Protein AF-Q9BX76-F1 (afdb_monomer)

Sec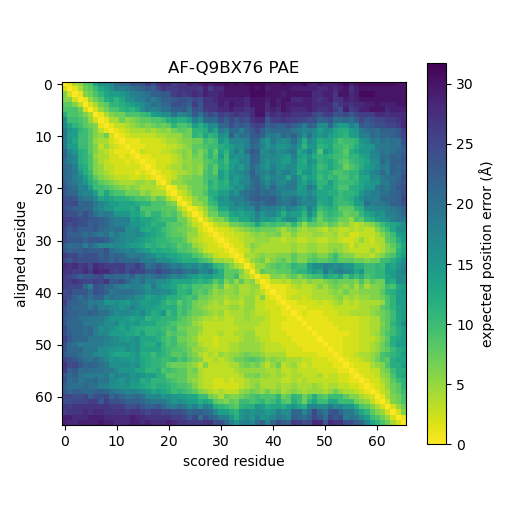ondary structure (DSSP, 8-state):
------SSHHHHHHHHHHHHHHHH--PPPEEE---SSTHHHHHHHHHHHHHHTT--EEE-------

Solvent-accessible surface area (backbone atoms only — not comparable to full-atom values): 4220 Å² total; per-residue (Å²): 142,80,82,83,83,65,79,59,59,64,52,53,52,50,52,50,46,65,66,44,47,74,77,67,56,78,36,62,77,42,81,44,75,72,62,84,69,75,62,44,66,66,45,49,60,56,52,52,56,41,41,76,64,52,25,46,73,47,70,55,75,77,83,81,78,124

Mean predicted aligned error: 12.75 Å

Foldseek 3Di:
DDDPPPPVVVVVVVVVCVVCVLVPPQAEEAEAEDDDDDVVVVCVVVVVVSVVSNYHYHYDDDPPPD

Radius of gyration: 22.21 Å; Cα contacts (8 Å, |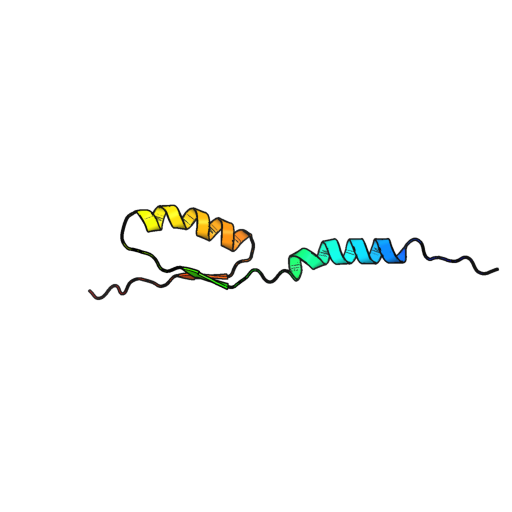Δi|>4): 39; chains: 1; bounding box: 61×18×61 Å

pLDDT: mean 74.21, std 12.84, range [40.03, 88.06]

InterPro domains:
  IPR002213 UDP-glucuronosyl/UDP-glucosyltransferase [PF00201] (28-65)

Nearest PDB structures (foldseek):
  5xra-assembly1_A  TM=4.670E-01  e=5.353E+00  Homo sapiens
  3hgu-assembly1_B  TM=3.481E-01  e=4.668E+00  Pantoea agglomerans
  5b3j-assembly2_B  TM=3.377E-01  e=8.074E+00  Xenopus laevis
  5b3j-assembly1_A  TM=3.336E-01  e=9.259E+00  Xenopus laevis

Sequence (66 aa):
MAVESQGGRPLVLGLLLCVLGPVVSHAGKILLIPVDGSHWLSMLGAIQQLQQRGHEIVVLAPDASL

Organism: Homo sapiens (NCBI:txid9606)

Structure (mmCIF, N/CA/C/O backbone):
data_AF-Q9BX76-F1
#
_entry.id   AF-Q9BX76-F1
#
loop_
_atom_site.group_PDB
_atom_site.id
_atom_site.type_symbol
_atom_site.label_atom_id
_atom_site.label_alt_id
_atom_site.label_comp_id
_atom_site.label_asym_id
_atom_site.label_entity_id
_atom_site.label_seq_id
_atom_site.pdbx_PDB_ins_code
_atom_site.Cartn_x
_atom_site.Cartn_y
_atom_site.Cartn_z
_atom_site.occupancy
_atom_site.B_iso_or_equiv
_atom_site.auth_seq_id
_atom_site.auth_comp_id
_atom_site.auth_asym_id
_atom_site.auth_atom_id
_atom_site.pdbx_PDB_model_num
ATOM 1 N N . MET A 1 1 ? -41.568 8.792 35.428 1.00 40.03 1 MET A N 1
ATOM 2 C CA . MET A 1 1 ? -40.710 7.606 35.225 1.00 40.03 1 MET A CA 1
ATOM 3 C C . MET A 1 1 ? -40.335 7.536 33.752 1.00 40.03 1 MET A C 1
ATOM 5 O O . MET A 1 1 ? -41.145 7.082 32.963 1.00 40.03 1 MET A O 1
ATOM 9 N N . ALA A 1 2 ? -39.164 8.034 33.367 1.00 41.62 2 ALA A N 1
ATOM 10 C CA . ALA A 1 2 ? -38.539 7.710 32.085 1.00 41.62 2 ALA A CA 1
ATOM 11 C C . A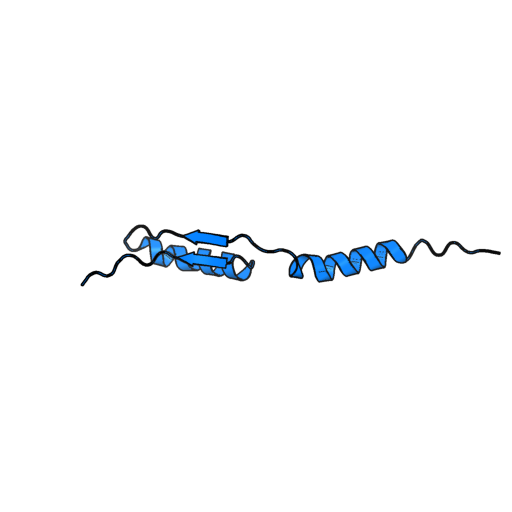LA A 1 2 ? -37.047 7.996 32.258 1.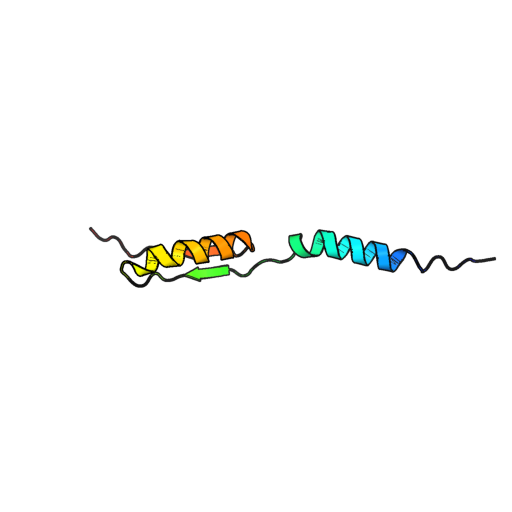00 41.62 2 ALA A C 1
ATOM 13 O O . ALA A 1 2 ? -36.633 9.148 32.329 1.00 41.62 2 ALA A O 1
ATOM 14 N N . VAL A 1 3 ? -36.280 6.934 32.488 1.00 49.75 3 VAL A N 1
ATOM 15 C CA . VAL A 1 3 ? -34.833 7.004 32.663 1.00 49.75 3 VAL A CA 1
ATOM 16 C C . VAL A 1 3 ? -34.220 7.165 31.275 1.00 49.75 3 VAL A C 1
ATOM 18 O O . VAL A 1 3 ? -34.416 6.331 30.390 1.00 49.75 3 VAL A O 1
ATOM 21 N N . GLU A 1 4 ? -33.539 8.280 31.050 1.00 52.81 4 GLU A N 1
ATOM 22 C CA . GLU A 1 4 ? -32.816 8.526 29.810 1.00 52.81 4 GLU A CA 1
ATOM 23 C C . GLU A 1 4 ? -31.587 7.613 29.747 1.00 52.81 4 GLU A C 1
ATOM 25 O O . GLU A 1 4 ? -30.528 7.900 30.299 1.00 52.81 4 GLU A O 1
ATOM 30 N N . SER A 1 5 ? -31.724 6.477 29.064 1.00 58.09 5 SER A N 1
ATOM 31 C CA . SER A 1 5 ? -30.600 5.611 28.701 1.00 58.09 5 SER A CA 1
ATOM 32 C C . SER A 1 5 ? -29.879 6.186 27.469 1.00 58.09 5 SER A C 1
ATOM 34 O O . SER A 1 5 ? -29.973 5.655 26.362 1.00 58.09 5 SER A O 1
ATOM 36 N N . GLN A 1 6 ? -29.204 7.331 27.629 1.00 58.59 6 GLN A N 1
ATOM 37 C CA . GLN A 1 6 ? -28.409 7.970 26.562 1.00 58.59 6 GLN A CA 1
ATOM 38 C C . GLN A 1 6 ? -26.891 7.717 26.677 1.00 58.59 6 GLN A C 1
ATOM 40 O O . GLN A 1 6 ? -26.159 7.977 25.727 1.00 58.59 6 GLN A O 1
ATOM 45 N N . GLY A 1 7 ? -26.400 7.139 27.780 1.00 59.72 7 GLY A N 1
ATOM 46 C CA . GLY A 1 7 ? -24.954 6.983 28.024 1.00 59.72 7 GLY A CA 1
ATOM 47 C C . GLY A 1 7 ? -24.249 5.861 27.243 1.00 59.72 7 GLY A C 1
ATOM 48 O O . GLY A 1 7 ? -23.053 5.955 26.988 1.00 59.72 7 GLY A O 1
ATOM 49 N N . GLY A 1 8 ? -24.963 4.803 26.836 1.00 65.94 8 GLY A N 1
ATOM 50 C CA . GLY A 1 8 ? -24.347 3.619 26.204 1.00 65.94 8 GLY A CA 1
ATOM 51 C C . GLY A 1 8 ? -24.276 3.656 24.673 1.00 65.94 8 GLY A C 1
ATOM 52 O O . GLY A 1 8 ? -23.382 3.067 24.070 1.00 65.94 8 GLY A O 1
ATOM 53 N N . ARG A 1 9 ? -25.196 4.377 24.025 1.00 71.75 9 ARG A N 1
ATOM 54 C CA . ARG A 1 9 ? -25.307 4.458 22.558 1.00 71.75 9 ARG A CA 1
ATOM 55 C C . ARG A 1 9 ? -24.078 5.077 21.869 1.00 71.75 9 ARG A C 1
A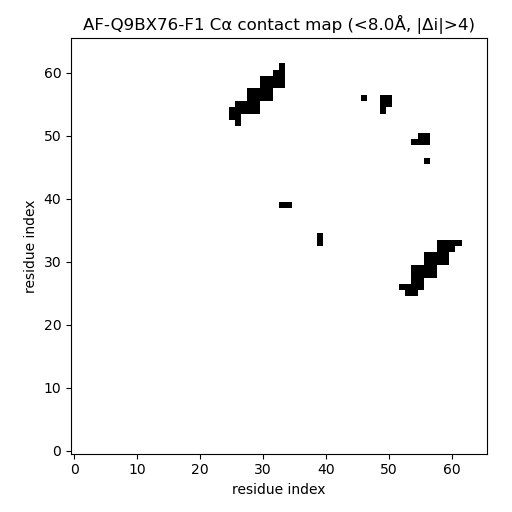TOM 57 O O . ARG A 1 9 ? -23.645 4.498 20.873 1.00 71.75 9 ARG A O 1
ATOM 64 N N . PRO A 1 10 ? -23.480 6.184 22.362 1.00 75.88 10 PRO A N 1
ATOM 65 C CA . PRO A 1 10 ? -22.292 6.751 21.722 1.00 75.88 10 PRO A CA 1
ATOM 66 C C . PRO A 1 10 ? -21.050 5.870 21.911 1.00 75.88 10 PRO A C 1
ATOM 68 O O . PRO A 1 10 ? -20.213 5.810 21.017 1.00 75.88 10 PRO A O 1
ATOM 71 N N . LEU A 1 11 ? -20.951 5.134 23.025 1.00 84.31 11 LEU A N 1
ATOM 72 C CA . LEU A 1 11 ? -19.841 4.211 23.283 1.00 84.31 11 LEU A CA 1
ATOM 73 C C . LEU A 1 11 ? -19.890 2.991 22.361 1.00 84.31 11 LEU A C 1
ATOM 75 O O . LEU A 1 11 ? -18.865 2.594 21.816 1.00 84.31 11 LEU A O 1
ATOM 79 N N . VAL A 1 12 ? -21.083 2.431 22.138 1.00 85.88 12 VAL A N 1
ATOM 80 C CA . VAL A 1 12 ? -21.280 1.321 21.194 1.00 85.88 12 VAL A CA 1
ATOM 81 C C . VAL A 1 12 ? -20.988 1.764 19.760 1.00 85.88 12 VAL A C 1
ATOM 83 O O . VAL A 1 12 ? -20.298 1.048 19.042 1.00 85.88 12 VAL A O 1
ATOM 86 N N . LEU A 1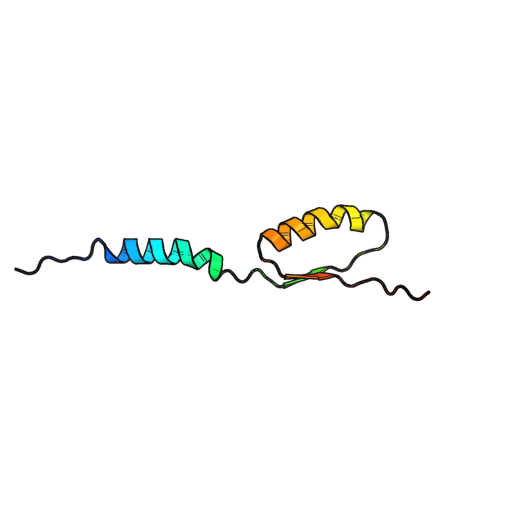 13 ? -21.446 2.953 19.354 1.00 84.69 13 LEU A N 1
ATOM 87 C CA . LEU A 1 13 ? -21.109 3.536 18.049 1.00 84.69 13 LEU A CA 1
ATOM 88 C C . LEU A 1 13 ? -19.602 3.778 17.900 1.00 84.69 13 LEU A C 1
ATOM 90 O O . LEU A 1 13 ? -19.035 3.424 16.872 1.00 84.69 13 LEU A O 1
ATOM 94 N N . GLY A 1 14 ? -18.944 4.324 18.926 1.00 85.81 14 GLY A N 1
ATOM 95 C CA . GLY A 1 14 ? -17.496 4.533 18.930 1.00 85.81 14 GLY A CA 1
ATOM 96 C C . GLY A 1 14 ? -16.714 3.224 18.819 1.00 85.81 14 GLY A C 1
ATOM 97 O O . GLY A 1 14 ? -15.809 3.120 17.998 1.00 85.81 14 GLY A O 1
ATOM 98 N N . LEU A 1 15 ? -17.101 2.195 19.578 1.00 85.12 15 LEU A N 1
ATOM 99 C CA . LEU A 1 15 ? -16.482 0.869 19.510 1.00 85.12 15 LEU A CA 1
ATOM 100 C C . LEU A 1 15 ? -16.692 0.217 18.136 1.00 85.12 15 LEU A C 1
ATOM 102 O O . LEU A 1 15 ? -15.752 -0.328 17.562 1.00 85.12 15 LEU A O 1
ATOM 106 N N . LEU A 1 16 ? -17.907 0.314 17.590 1.00 83.69 16 LEU A N 1
ATOM 107 C CA . LEU A 1 16 ? -18.246 -0.196 16.265 1.00 83.69 16 LEU A CA 1
ATOM 108 C C . LEU A 1 16 ? -17.399 0.492 15.183 1.00 83.69 16 LEU A C 1
ATOM 110 O O . LEU A 1 16 ? -16.803 -0.184 14.351 1.00 83.69 16 LEU A O 1
ATOM 114 N N . LEU A 1 17 ? -17.268 1.819 15.234 1.00 81.50 17 LEU A N 1
ATOM 115 C CA . LEU A 1 17 ? -16.418 2.583 14.317 1.00 81.50 17 LEU A CA 1
ATOM 116 C C . LEU A 1 17 ? -14.926 2.266 14.486 1.00 81.50 17 LEU A C 1
ATOM 118 O O . LEU A 1 17 ? -14.218 2.226 13.490 1.00 81.50 17 LEU A O 1
ATOM 122 N N . CYS A 1 18 ? -14.438 1.988 15.696 1.00 80.69 18 CYS A N 1
ATOM 123 C CA . CYS A 1 18 ? -13.052 1.551 15.908 1.00 80.69 18 CYS A CA 1
ATOM 124 C C . CYS A 1 18 ? -12.770 0.170 15.299 1.00 80.69 18 CYS A C 1
ATOM 126 O O . CYS A 1 18 ? -11.674 -0.063 14.796 1.00 80.69 18 CYS A O 1
ATOM 128 N N . VAL A 1 19 ? -13.748 -0.738 15.329 1.00 78.50 19 VAL A N 1
ATOM 129 C CA . VAL A 1 19 ? -13.614 -2.086 14.754 1.00 78.50 19 VAL A CA 1
ATOM 130 C C . VAL A 1 19 ? -13.782 -2.068 13.227 1.00 78.50 19 VAL A C 1
ATOM 132 O O . VAL A 1 19 ? -13.060 -2.773 12.528 1.00 78.50 19 VAL A O 1
ATOM 135 N N . LEU A 1 20 ? -14.692 -1.246 12.690 1.00 72.12 20 LEU A N 1
ATOM 136 C CA . LEU A 1 20 ? -14.966 -1.144 11.246 1.00 72.12 20 LEU A CA 1
ATOM 137 C C . LEU A 1 20 ? -14.103 -0.104 10.507 1.00 72.12 20 LEU A C 1
ATOM 139 O O . LEU A 1 20 ? -13.847 -0.245 9.318 1.00 72.12 20 LEU A O 1
ATOM 143 N N . GLY A 1 21 ? -13.612 0.936 11.172 1.00 68.75 21 GLY A N 1
ATOM 144 C CA . GLY A 1 21 ? -12.752 1.968 10.580 1.00 68.75 21 GLY A CA 1
ATOM 145 C C . GLY A 1 21 ? -11.529 1.427 9.822 1.00 68.75 21 GLY A C 1
ATOM 146 O O . GLY A 1 21 ? -11.294 1.861 8.689 1.00 68.75 21 GLY A O 1
ATOM 147 N N . PRO A 1 22 ? -10.778 0.448 10.366 1.00 64.69 22 PRO A N 1
ATOM 148 C CA . PRO A 1 22 ? -9.672 -0.166 9.635 1.00 64.69 22 PRO A CA 1
ATOM 149 C C . PRO A 1 22 ? -10.128 -1.083 8.488 1.00 64.69 22 PRO A C 1
ATOM 151 O O . PRO A 1 22 ? -9.356 -1.279 7.557 1.00 64.69 22 PRO A O 1
ATOM 154 N N . VAL A 1 23 ? -11.368 -1.602 8.498 1.00 63.16 23 VAL A N 1
ATOM 155 C CA . VAL A 1 23 ? -11.903 -2.428 7.392 1.00 63.16 23 VAL A CA 1
ATOM 156 C C . VAL A 1 23 ? -12.381 -1.586 6.202 1.00 63.16 23 VAL A C 1
ATOM 158 O O . VAL A 1 23 ? -12.394 -2.065 5.073 1.00 63.16 23 VAL A O 1
ATOM 161 N N . VAL A 1 24 ? -12.760 -0.327 6.449 1.00 57.97 24 VAL A N 1
ATOM 162 C CA . VAL A 1 24 ? -13.297 0.622 5.451 1.00 57.97 24 VAL A CA 1
ATOM 163 C C . VAL A 1 24 ? -12.249 1.625 4.957 1.00 57.97 24 VAL A C 1
ATOM 165 O O . VAL A 1 24 ? -12.505 2.390 4.028 1.00 57.97 24 VAL A O 1
ATOM 168 N N . SER A 1 25 ? -11.044 1.627 5.525 1.00 61.69 25 SER A N 1
ATOM 169 C CA . SER A 1 25 ? -9.960 2.471 5.022 1.00 61.69 25 SER A CA 1
ATOM 170 C C . SER A 1 25 ? -9.397 1.863 3.737 1.00 61.69 25 SER A C 1
ATOM 172 O O . SER A 1 25 ? -8.472 1.058 3.765 1.00 61.69 25 SER A O 1
ATOM 174 N N . HIS A 1 26 ? -9.990 2.230 2.599 1.00 64.19 26 HIS A N 1
ATOM 175 C CA . HIS A 1 26 ? -9.480 1.893 1.274 1.00 64.19 26 HIS A CA 1
ATOM 176 C C . HIS A 1 26 ? -8.160 2.642 1.080 1.00 64.19 26 HIS A C 1
ATOM 178 O O . HIS A 1 26 ? -8.135 3.840 0.793 1.00 64.19 26 HIS A O 1
ATOM 184 N N . ALA A 1 27 ? -7.049 1.962 1.336 1.00 69.25 27 ALA A N 1
ATOM 185 C CA . ALA A 1 27 ? -5.741 2.543 1.127 1.00 69.25 27 ALA A CA 1
ATOM 186 C C . ALA A 1 27 ? -5.525 2.766 -0.380 1.00 69.25 27 ALA A C 1
ATOM 188 O O . ALA A 1 27 ? -5.906 1.949 -1.218 1.00 69.25 27 ALA A O 1
ATOM 189 N N . GLY A 1 28 ? -5.007 3.946 -0.726 1.00 78.88 28 GLY A N 1
ATOM 190 C CA . GLY A 1 28 ? -4.982 4.425 -2.106 1.00 78.88 28 GLY A CA 1
ATOM 191 C C . GLY A 1 28 ? -4.176 3.518 -3.038 1.00 78.88 28 GLY A C 1
ATOM 192 O O . GLY A 1 28 ? -3.229 2.852 -2.617 1.00 78.88 28 GLY A O 1
ATOM 193 N N . LYS A 1 29 ? -4.534 3.520 -4.325 1.00 83.69 29 LYS A N 1
ATOM 194 C CA . LYS A 1 29 ? -3.795 2.797 -5.363 1.00 83.69 29 LYS A CA 1
ATOM 195 C C . LYS A 1 29 ? -2.540 3.582 -5.743 1.00 83.69 29 LYS A C 1
ATOM 197 O O . LYS A 1 29 ? -2.629 4.742 -6.142 1.00 83.69 29 LYS A O 1
ATOM 202 N N . ILE A 1 30 ? -1.377 2.954 -5.609 1.00 86.81 30 ILE A N 1
ATOM 203 C CA . ILE A 1 30 ? -0.067 3.558 -5.865 1.00 86.81 30 ILE A CA 1
ATOM 204 C C . ILE A 1 30 ? 0.509 2.946 -7.141 1.00 86.81 30 ILE A C 1
ATOM 206 O O . ILE A 1 30 ? 0.675 1.731 -7.231 1.00 86.81 30 ILE A O 1
ATOM 210 N N . LEU A 1 31 ? 0.835 3.787 -8.123 1.00 85.19 31 LEU A N 1
ATOM 211 C CA . LEU A 1 31 ? 1.598 3.382 -9.302 1.00 85.19 31 LEU A CA 1
ATOM 212 C C . LEU A 1 31 ? 3.084 3.624 -9.037 1.00 85.19 31 LEU A C 1
ATOM 214 O O . LEU A 1 31 ? 3.494 4.747 -8.746 1.00 85.19 31 LEU A O 1
ATOM 218 N N . LEU A 1 32 ? 3.883 2.573 -9.152 1.00 84.75 32 LEU A N 1
ATOM 219 C CA . LEU A 1 32 ? 5.322 2.607 -8.985 1.00 84.75 32 LEU A CA 1
ATOM 220 C C . LEU A 1 32 ? 6.001 2.376 -10.336 1.00 84.75 32 LEU A C 1
ATOM 222 O O . LEU A 1 32 ? 5.759 1.373 -11.008 1.00 84.75 32 LEU A O 1
ATOM 226 N N . ILE A 1 33 ? 6.873 3.306 -10.712 1.00 82.81 33 ILE A N 1
ATOM 227 C CA . ILE A 1 33 ? 7.691 3.224 -11.921 1.00 82.81 33 ILE A CA 1
ATOM 228 C C . ILE A 1 33 ? 9.117 2.891 -11.470 1.00 82.81 33 ILE A C 1
ATOM 230 O O . ILE A 1 33 ? 9.750 3.740 -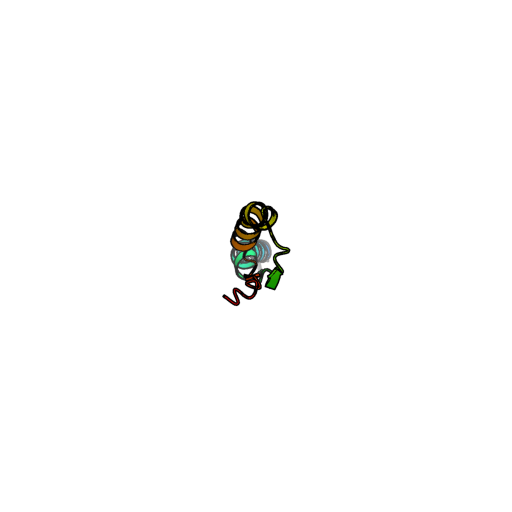10.835 1.00 82.81 33 ILE A O 1
ATOM 234 N N . PRO A 1 34 ? 9.630 1.676 -11.722 1.00 74.88 34 PRO A N 1
ATOM 235 C CA . PRO A 1 34 ? 11.027 1.378 -11.461 1.00 74.88 34 PRO A CA 1
ATOM 236 C C . PRO A 1 34 ? 11.899 2.205 -12.406 1.00 74.88 34 PRO A 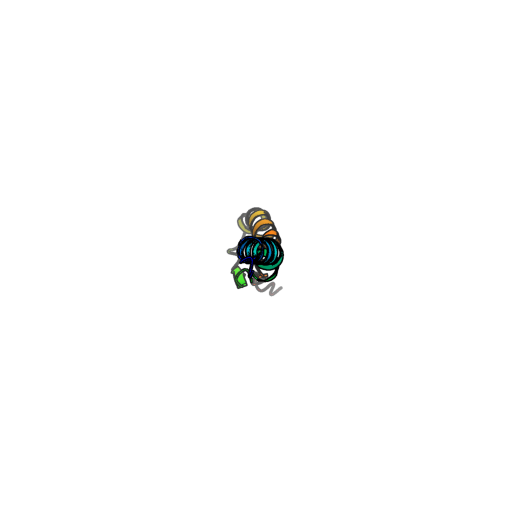C 1
ATOM 238 O O . PRO A 1 34 ? 11.759 2.136 -13.623 1.00 74.88 34 PRO A O 1
ATOM 241 N N . VAL A 1 35 ? 12.806 2.989 -11.832 1.00 74.81 35 VAL A N 1
ATOM 242 C CA . VAL A 1 35 ? 13.961 3.528 -12.553 1.00 74.81 35 VAL A CA 1
ATOM 243 C C . VAL A 1 35 ? 15.060 2.472 -12.433 1.00 74.81 35 VAL A C 1
ATOM 245 O O . VAL A 1 35 ? 15.277 1.962 -11.334 1.00 74.81 35 VAL A O 1
ATOM 248 N N . ASP A 1 36 ? 15.670 2.106 -13.561 1.00 71.94 36 ASP A N 1
ATOM 249 C CA . ASP A 1 36 ? 16.638 1.010 -13.719 1.00 71.94 36 ASP A CA 1
ATOM 250 C C . ASP A 1 36 ? 17.652 0.827 -12.568 1.00 71.94 36 ASP A C 1
ATOM 252 O O . ASP A 1 36 ? 18.086 1.782 -11.918 1.00 71.94 36 ASP A O 1
ATOM 256 N N . GLY A 1 37 ? 18.109 -0.418 -12.377 1.00 70.12 37 GLY A N 1
ATOM 257 C CA . GLY A 1 37 ? 19.269 -0.754 -11.539 1.00 70.12 37 GLY A CA 1
ATOM 258 C C . GLY A 1 37 ? 18.982 -1.268 -10.117 1.00 70.12 37 GLY A C 1
ATOM 259 O O . GLY A 1 37 ? 17.919 -1.801 -9.800 1.00 70.12 37 GLY A O 1
ATOM 260 N N . SER A 1 38 ? 19.983 -1.141 -9.236 1.00 72.06 38 SER A N 1
ATOM 261 C CA . SER A 1 38 ? 20.011 -1.684 -7.862 1.00 72.06 38 SER A CA 1
ATOM 262 C C . SER A 1 38 ? 19.013 -1.032 -6.898 1.00 72.06 38 SER A C 1
ATOM 264 O O . SER A 1 38 ? 18.647 -1.629 -5.884 1.00 72.06 38 SER A O 1
ATOM 266 N N . HIS A 1 39 ? 18.533 0.171 -7.221 1.00 72.06 39 HIS A N 1
ATOM 267 C CA . HIS A 1 39 ? 17.568 0.913 -6.408 1.00 72.06 39 HIS A CA 1
ATOM 268 C C . HIS A 1 39 ? 16.196 0.231 -6.323 1.00 72.06 39 HIS A C 1
ATOM 270 O O . HIS A 1 39 ? 15.516 0.367 -5.305 1.00 72.06 39 HIS A O 1
ATOM 276 N N . TRP A 1 40 ? 15.810 -0.557 -7.334 1.00 76.88 40 TRP A N 1
ATOM 277 C CA . TRP A 1 40 ? 14.578 -1.348 -7.297 1.00 76.88 40 TRP A CA 1
ATOM 278 C C . TRP A 1 40 ? 14.540 -2.303 -6.099 1.00 76.88 40 TRP A C 1
ATOM 280 O O . TRP A 1 40 ? 13.535 -2.386 -5.393 1.00 76.88 40 TRP A O 1
ATOM 290 N N . LEU A 1 41 ? 15.663 -2.977 -5.826 1.00 75.38 41 LEU A N 1
ATOM 291 C CA . LEU A 1 41 ? 15.752 -3.968 -4.757 1.00 75.38 41 LEU A CA 1
ATOM 292 C C . LEU A 1 41 ? 15.550 -3.327 -3.375 1.00 75.38 41 LEU A C 1
ATOM 294 O O . LEU A 1 41 ? 14.868 -3.893 -2.525 1.00 75.38 41 LEU A O 1
ATOM 298 N N . SER A 1 42 ? 16.076 -2.115 -3.170 1.00 81.44 42 SER A N 1
ATOM 299 C CA . SER A 1 42 ? 15.804 -1.321 -1.964 1.00 81.44 42 SER A CA 1
ATOM 300 C C . SER A 1 42 ? 14.342 -0.881 -1.865 1.00 81.44 42 SER A C 1
ATOM 302 O O . SER A 1 42 ? 13.809 -0.770 -0.761 1.00 81.44 42 SER A O 1
ATOM 304 N N . MET A 1 43 ? 13.672 -0.657 -2.997 1.00 81.94 43 MET A N 1
ATOM 305 C CA . MET A 1 43 ? 12.278 -0.216 -3.027 1.00 81.94 43 MET A CA 1
ATOM 306 C C . MET A 1 43 ? 11.294 -1.336 -2.656 1.00 81.94 43 MET A C 1
ATOM 308 O O . MET A 1 43 ? 10.217 -1.044 -2.136 1.00 81.94 43 MET A O 1
ATOM 312 N N . LEU A 1 44 ? 11.681 -2.610 -2.809 1.00 84.62 44 LEU A N 1
ATOM 313 C CA . LEU A 1 44 ? 10.865 -3.770 -2.416 1.00 84.62 44 LEU A CA 1
ATOM 314 C C . LEU A 1 44 ? 10.413 -3.718 -0.950 1.00 84.62 44 LEU A C 1
ATOM 316 O O . LEU A 1 44 ? 9.254 -4.009 -0.656 1.00 84.62 44 LEU A O 1
ATOM 320 N N . GLY A 1 45 ? 11.286 -3.289 -0.033 1.00 87.75 45 GLY A N 1
ATOM 321 C CA . GLY A 1 45 ? 10.929 -3.159 1.383 1.00 87.75 45 GLY A CA 1
ATOM 322 C C . GLY A 1 45 ? 9.832 -2.114 1.616 1.00 87.75 45 GLY A C 1
ATOM 323 O O . GLY A 1 45 ? 8.884 -2.358 2.361 1.00 87.75 45 GLY A O 1
ATOM 324 N N . ALA A 1 46 ? 9.908 -0.971 0.929 1.00 86.75 46 ALA A N 1
ATOM 325 C CA . ALA A 1 46 ? 8.889 0.075 1.009 1.00 86.75 46 ALA A CA 1
ATOM 326 C C . ALA A 1 46 ? 7.547 -0.379 0.402 1.00 86.75 46 ALA A C 1
ATOM 328 O O . ALA A 1 46 ? 6.494 -0.123 0.986 1.00 86.75 46 ALA A O 1
ATOM 329 N N . ILE A 1 47 ? 7.582 -1.111 -0.719 1.00 87.44 47 ILE A N 1
ATOM 330 C CA . ILE A 1 47 ? 6.400 -1.718 -1.356 1.00 87.44 47 ILE A CA 1
ATOM 331 C C . ILE A 1 47 ? 5.704 -2.674 -0.385 1.00 87.44 47 ILE A C 1
ATOM 333 O O . ILE A 1 47 ? 4.494 -2.577 -0.186 1.00 87.44 47 ILE A O 1
ATOM 337 N N . GLN A 1 48 ? 6.460 -3.556 0.274 1.00 87.81 48 GLN A N 1
ATOM 338 C CA . GLN A 1 48 ? 5.900 -4.484 1.258 1.00 87.81 48 GLN A CA 1
ATOM 339 C C . GLN A 1 48 ? 5.229 -3.746 2.419 1.00 87.81 48 GLN A C 1
ATOM 341 O O . GLN A 1 48 ? 4.117 -4.097 2.804 1.00 87.81 48 GLN A O 1
ATOM 346 N N . GLN A 1 49 ? 5.854 -2.693 2.951 1.00 88.06 49 GLN A N 1
ATOM 347 C CA . GLN A 1 49 ? 5.262 -1.895 4.029 1.00 88.06 49 GLN A CA 1
ATOM 348 C C . GLN A 1 49 ? 3.966 -1.196 3.599 1.00 88.06 49 GLN A C 1
ATOM 350 O O . GLN A 1 49 ? 3.005 -1.145 4.364 1.00 88.06 49 GLN A O 1
ATOM 355 N N . LEU A 1 50 ? 3.912 -0.675 2.373 1.00 86.88 50 LEU A N 1
ATOM 356 C CA . LEU A 1 50 ? 2.721 -0.026 1.826 1.00 86.88 50 LEU A CA 1
ATOM 357 C C . LEU A 1 50 ? 1.582 -1.034 1.580 1.00 86.88 50 LEU A C 1
ATOM 359 O O . LEU A 1 50 ? 0.435 -0.743 1.924 1.00 86.88 50 LEU A O 1
ATOM 363 N N . GLN A 1 51 ? 1.896 -2.240 1.098 1.00 83.31 51 GLN A N 1
ATOM 364 C CA . GLN A 1 51 ? 0.929 -3.336 0.942 1.00 83.31 51 GLN A CA 1
ATOM 365 C C . GLN A 1 51 ? 0.356 -3.800 2.286 1.00 83.31 51 GLN A C 1
ATOM 367 O O . GLN A 1 51 ? -0.851 -3.989 2.403 1.00 83.31 51 GLN A O 1
ATOM 372 N N . GLN A 1 52 ? 1.189 -3.911 3.328 1.00 85.56 52 GLN A N 1
ATOM 373 C CA . GLN A 1 52 ? 0.734 -4.234 4.691 1.00 85.56 52 GLN A CA 1
ATOM 374 C C . GLN A 1 52 ? -0.189 -3.154 5.275 1.00 85.56 52 GLN A C 1
ATOM 376 O O . GLN A 1 52 ? -1.046 -3.444 6.103 1.00 85.56 52 GLN A O 1
ATOM 381 N N . ARG A 1 53 ? -0.055 -1.905 4.814 1.00 84.69 53 ARG A N 1
ATOM 382 C CA . ARG A 1 53 ? -0.975 -0.801 5.135 1.00 84.69 53 ARG A CA 1
ATOM 383 C C . ARG A 1 53 ? -2.243 -0.798 4.271 1.00 84.69 53 ARG A C 1
ATOM 385 O O . ARG A 1 53 ? -2.992 0.170 4.324 1.00 84.69 53 ARG A O 1
ATOM 392 N N . GLY A 1 54 ? -2.457 -1.830 3.455 1.00 82.19 54 GLY A N 1
ATOM 393 C CA . GLY A 1 54 ? -3.618 -1.987 2.581 1.00 82.19 54 GLY A CA 1
ATOM 394 C C . GLY A 1 54 ? -3.522 -1.262 1.237 1.00 82.19 54 GLY A C 1
ATOM 395 O O . GLY A 1 54 ? -4.511 -1.243 0.511 1.00 82.19 54 GLY A O 1
ATOM 396 N N . HIS A 1 55 ? -2.384 -0.643 0.894 1.00 86.62 55 HIS A N 1
ATOM 397 C CA . HIS A 1 55 ? -2.258 0.063 -0.385 1.00 86.62 55 HIS A CA 1
ATOM 398 C C . HIS A 1 55 ? -2.095 -0.943 -1.517 1.00 86.62 55 HIS A C 1
ATOM 400 O O . HIS A 1 55 ? -1.220 -1.815 -1.482 1.00 86.62 55 HIS A O 1
ATOM 406 N N . GLU A 1 56 ? -2.909 -0.792 -2.553 1.00 83.94 56 GLU A N 1
ATOM 407 C CA . GLU A 1 56 ? -2.758 -1.556 -3.782 1.00 83.94 56 GLU A CA 1
ATOM 408 C C . GLU A 1 56 ? -1.628 -0.944 -4.614 1.00 83.94 56 GLU A C 1
ATOM 410 O O . GLU A 1 56 ? -1.713 0.212 -5.029 1.00 83.94 56 GLU A O 1
ATOM 415 N N . ILE A 1 57 ? -0.555 -1.700 -4.850 1.00 84.81 57 ILE A N 1
ATOM 416 C CA . ILE A 1 57 ? 0.621 -1.201 -5.568 1.00 84.81 57 ILE A CA 1
ATOM 417 C C . ILE A 1 57 ? 0.680 -1.849 -6.942 1.00 84.81 57 ILE A C 1
ATOM 419 O O . ILE A 1 57 ? 0.700 -3.071 -7.063 1.00 84.81 57 ILE A O 1
ATOM 423 N N . VAL A 1 58 ? 0.736 -1.020 -7.979 1.00 86.19 58 VAL A N 1
ATOM 424 C CA . VAL A 1 58 ? 0.963 -1.448 -9.358 1.00 86.19 58 VAL A CA 1
ATOM 425 C C . VAL A 1 58 ? 2.375 -1.061 -9.733 1.00 86.19 58 VAL A C 1
ATOM 427 O O . VAL A 1 58 ? 2.720 0.115 -9.706 1.00 86.19 58 VAL A O 1
ATOM 430 N N . VAL A 1 59 ? 3.188 -2.043 -10.088 1.00 84.31 59 VAL A N 1
ATOM 431 C CA . VAL A 1 59 ? 4.553 -1.820 -10.558 1.00 84.31 59 VAL A CA 1
ATOM 432 C C . VAL A 1 59 ? 4.550 -1.931 -12.072 1.00 84.31 59 VAL A C 1
ATOM 434 O O . VAL A 1 59 ? 4.077 -2.929 -12.613 1.00 84.31 59 VAL A O 1
ATOM 437 N N . LEU A 1 60 ? 5.088 -0.928 -12.757 1.00 83.00 60 LEU A N 1
ATOM 438 C CA . LEU A 1 60 ? 5.376 -1.045 -14.182 1.00 83.00 60 LEU A CA 1
ATOM 439 C C . LEU A 1 60 ? 6.603 -1.937 -14.356 1.00 83.00 60 LEU A C 1
ATOM 441 O O . LEU A 1 60 ? 7.689 -1.568 -13.930 1.00 83.00 60 LEU A O 1
ATOM 445 N N . ALA A 1 61 ? 6.446 -3.120 -14.945 1.00 72.06 61 ALA A N 1
ATOM 446 C CA . ALA A 1 61 ? 7.603 -3.916 -15.329 1.00 72.06 61 ALA A CA 1
ATOM 447 C C . ALA A 1 61 ? 8.344 -3.180 -16.462 1.00 72.06 61 ALA A C 1
ATOM 449 O O . ALA A 1 61 ? 7.683 -2.773 -17.422 1.00 72.06 61 ALA A O 1
ATOM 450 N N . PRO A 1 62 ? 9.672 -2.975 -16.369 1.00 63.69 62 PRO A N 1
ATOM 451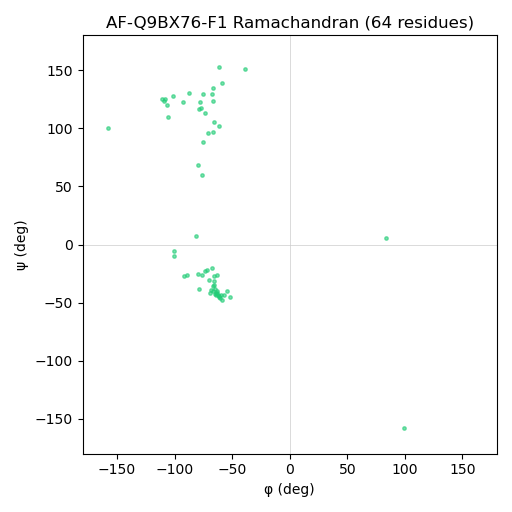 C CA . PRO A 1 62 ? 10.433 -2.513 -17.519 1.00 63.69 62 PRO A CA 1
ATOM 452 C C . PRO A 1 62 ? 10.265 -3.539 -18.641 1.00 63.69 62 PRO A C 1
ATOM 454 O O . PRO A 1 62 ? 10.227 -4.746 -18.384 1.00 63.69 62 PRO A O 1
ATOM 457 N N . ASP A 1 63 ? 10.106 -3.052 -19.869 1.00 60.81 63 ASP A N 1
ATOM 458 C CA . ASP A 1 63 ? 9.976 -3.895 -21.048 1.00 60.81 63 ASP A CA 1
ATOM 459 C C . ASP A 1 63 ? 11.262 -4.715 -21.190 1.00 60.81 63 ASP A C 1
ATOM 461 O O . ASP A 1 63 ? 12.310 -4.206 -21.584 1.00 60.81 63 ASP A O 1
ATOM 465 N N . ALA A 1 64 ? 11.203 -5.987 -20.800 1.00 57.16 64 ALA A N 1
ATOM 466 C CA . ALA A 1 64 ? 12.252 -6.949 -21.084 1.00 57.16 64 ALA A CA 1
ATOM 467 C C . ALA A 1 64 ? 12.132 -7.361 -22.558 1.00 57.16 64 ALA A C 1
ATOM 469 O O . ALA A 1 64 ? 11.872 -8.525 -22.858 1.00 57.16 64 ALA A O 1
ATOM 470 N N . SER A 1 65 ? 12.250 -6.403 -23.484 1.00 44.91 65 SER A N 1
ATOM 471 C CA . SER A 1 65 ? 12.531 -6.745 -24.874 1.00 44.91 65 SER A CA 1
ATOM 472 C C . SER A 1 65 ? 13.931 -7.346 -24.917 1.00 44.91 65 SER A C 1
ATOM 474 O O . SER A 1 65 ? 14.932 -6.659 -24.708 1.00 44.91 65 SER A O 1
ATOM 476 N N . LEU A 1 66 ? 13.929 -8.668 -25.089 1.00 45.72 66 LEU A N 1
ATOM 477 C CA . LEU A 1 66 ? 15.061 -9.538 -25.395 1.00 45.72 66 LEU A CA 1
ATOM 478 C C . LEU A 1 66 ? 15.817 -9.070 -26.644 1.00 45.72 66 LEU A C 1
ATOM 480 O O . LEU A 1 66 ? 15.144 -8.669 -27.621 1.00 45.72 66 LEU A O 1
#